Protein AF-A0A6P1MAQ3-F1 (afdb_monomer_lite)

Structure (mmCIF, N/CA/C/O backbone):
data_AF-A0A6P1MAQ3-F1
#
_entry.id   AF-A0A6P1MAQ3-F1
#
loop_
_atom_site.group_PDB
_atom_site.id
_atom_site.type_symbol
_atom_site.label_atom_id
_atom_site.label_alt_id
_atom_site.label_comp_id
_atom_site.label_asym_id
_atom_site.label_entity_id
_atom_site.label_seq_id
_atom_site.pdbx_PDB_ins_code
_atom_site.Cartn_x
_atom_site.Cartn_y
_atom_site.Cartn_z
_atom_site.occupancy
_atom_site.B_iso_or_equiv
_atom_site.auth_seq_id
_atom_site.auth_comp_id
_atom_site.auth_asym_id
_atom_site.auth_atom_id
_atom_site.pdbx_PDB_model_num
ATOM 1 N N . MET A 1 1 ? 25.248 -4.630 -50.288 1.00 48.94 1 MET A N 1
ATOM 2 C CA . MET A 1 1 ? 24.399 -5.177 -49.202 1.00 48.94 1 MET A CA 1
ATOM 3 C C . MET A 1 1 ? 25.096 -5.094 -47.826 1.00 48.94 1 MET A C 1
ATOM 5 O O . MET A 1 1 ? 25.279 -6.101 -47.166 1.00 48.94 1 MET A O 1
ATOM 9 N N . LYS A 1 2 ? 25.535 -3.897 -47.394 1.00 57.69 2 LYS A N 1
ATOM 10 C CA . LYS A 1 2 ? 26.180 -3.650 -46.074 1.00 57.69 2 LYS A CA 1
ATOM 11 C C . LYS A 1 2 ? 25.619 -2.418 -45.341 1.00 57.69 2 LYS A C 1
ATOM 13 O O . LYS A 1 2 ? 25.949 -2.180 -44.189 1.00 57.69 2 LYS A O 1
ATOM 18 N N . ILE A 1 3 ? 24.781 -1.632 -46.018 1.00 57.84 3 ILE A N 1
ATOM 19 C CA . ILE A 1 3 ? 24.187 -0.393 -45.492 1.00 57.84 3 ILE A CA 1
ATOM 20 C C . ILE A 1 3 ? 22.955 -0.721 -44.631 1.00 57.84 3 ILE A C 1
ATOM 22 O O . ILE A 1 3 ? 22.782 -0.151 -43.560 1.00 57.84 3 ILE A O 1
ATOM 26 N N . MET A 1 4 ? 22.198 -1.753 -45.023 1.00 58.00 4 MET A N 1
ATOM 27 C CA . MET A 1 4 ? 20.984 -2.204 -44.335 1.00 58.00 4 MET A CA 1
ATOM 28 C C . MET A 1 4 ? 21.232 -2.673 -42.886 1.00 58.00 4 MET A C 1
ATOM 30 O O . MET A 1 4 ? 20.338 -2.584 -42.059 1.00 58.00 4 MET A O 1
ATOM 34 N N . SER A 1 5 ? 22.449 -3.109 -42.527 1.00 75.25 5 SER A N 1
ATOM 35 C CA . SER A 1 5 ? 22.755 -3.542 -41.152 1.00 75.25 5 SER A CA 1
ATOM 36 C C . SER A 1 5 ? 22.957 -2.382 -40.171 1.00 75.25 5 SER A C 1
ATOM 38 O O . SER A 1 5 ? 22.712 -2.551 -38.981 1.00 75.25 5 SER A O 1
ATOM 40 N N . LYS A 1 6 ? 23.413 -1.210 -40.639 1.00 79.25 6 LYS A N 1
ATOM 41 C CA . LYS A 1 6 ? 23.654 -0.046 -39.768 1.00 79.25 6 LYS A CA 1
ATOM 42 C C . LYS A 1 6 ? 22.348 0.639 -39.378 1.00 79.25 6 LYS A C 1
ATOM 44 O O . LYS A 1 6 ? 22.190 1.014 -38.224 1.00 79.25 6 LYS A O 1
ATOM 49 N N . GLU A 1 7 ? 21.408 0.761 -40.311 1.00 84.50 7 GLU A N 1
ATOM 50 C CA . GLU A 1 7 ? 20.085 1.325 -40.018 1.00 84.50 7 GLU A CA 1
ATOM 51 C C . GLU A 1 7 ? 19.282 0.413 -39.089 1.00 84.50 7 GLU A C 1
ATOM 53 O O . GLU A 1 7 ? 18.755 0.879 -38.083 1.00 84.50 7 GLU A O 1
ATOM 58 N N . VAL A 1 8 ? 19.294 -0.901 -39.344 1.00 85.44 8 VAL A N 1
ATOM 59 C CA . VAL A 1 8 ? 18.664 -1.893 -38.455 1.00 85.44 8 VAL A CA 1
ATOM 60 C C . VAL A 1 8 ? 19.268 -1.848 -37.044 1.00 85.44 8 VAL A C 1
ATOM 62 O O . VAL A 1 8 ? 18.537 -1.959 -36.063 1.00 85.44 8 VAL A O 1
ATOM 65 N N . PHE A 1 9 ? 20.579 -1.615 -36.918 1.00 86.75 9 PHE A N 1
ATOM 66 C CA . PHE A 1 9 ? 21.240 -1.451 -35.620 1.00 86.75 9 PHE A CA 1
ATOM 67 C C . PHE A 1 9 ? 20.754 -0.206 -34.858 1.00 86.75 9 PHE A C 1
ATOM 69 O O . PHE A 1 9 ? 20.419 -0.303 -33.677 1.00 86.75 9 PHE A O 1
ATOM 76 N N . TRP A 1 10 ? 20.653 0.951 -35.522 1.00 92.00 10 TRP A N 1
ATOM 77 C CA . TRP A 1 10 ? 20.129 2.172 -34.894 1.00 92.00 10 TRP A CA 1
ATOM 78 C C . TRP A 1 10 ? 18.653 2.047 -34.504 1.00 92.00 10 TRP A C 1
ATOM 80 O O . TRP A 1 10 ? 18.272 2.489 -33.419 1.00 92.00 10 TRP A O 1
ATOM 90 N N . VAL A 1 11 ? 17.837 1.389 -35.335 1.00 92.69 11 VAL A N 1
ATOM 91 C CA . VAL A 1 11 ? 16.432 1.089 -35.015 1.00 92.69 11 VAL A CA 1
ATOM 92 C C . VAL A 1 11 ? 16.333 0.190 -33.780 1.00 92.69 11 VAL A C 1
ATOM 94 O O . VAL A 1 11 ? 15.551 0.483 -32.876 1.00 92.69 11 VAL A O 1
ATOM 97 N N . ALA A 1 12 ? 17.160 -0.856 -33.688 1.00 91.25 12 ALA A N 1
ATOM 98 C CA . ALA A 1 12 ? 17.185 -1.744 -32.526 1.00 91.25 12 ALA A CA 1
ATOM 99 C C . ALA A 1 12 ? 17.558 -0.997 -31.232 1.00 91.25 12 ALA A C 1
ATOM 101 O O . ALA A 1 12 ? 16.902 -1.180 -30.206 1.00 91.25 12 ALA A O 1
ATOM 102 N N . ILE A 1 13 ? 18.553 -0.102 -31.284 1.00 94.12 13 ILE A N 1
ATOM 103 C CA . ILE A 1 13 ? 18.905 0.764 -30.147 1.00 94.12 13 ILE A CA 1
ATOM 104 C C . ILE A 1 13 ? 17.721 1.655 -29.756 1.00 94.12 13 ILE A C 1
ATOM 106 O O . ILE A 1 13 ? 17.392 1.746 -28.573 1.00 94.12 13 ILE A O 1
ATOM 110 N N . GLY A 1 14 ? 17.061 2.283 -30.733 1.00 94.19 14 GLY A N 1
ATOM 111 C CA . GLY A 1 14 ? 15.893 3.132 -30.491 1.00 94.19 14 GLY A CA 1
ATOM 112 C C . GLY A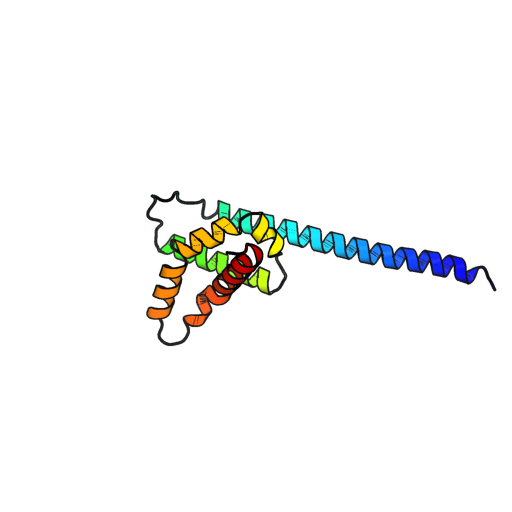 1 14 ? 14.765 2.386 -29.774 1.00 94.19 14 GLY A C 1
ATOM 113 O O . GLY A 1 14 ? 14.220 2.888 -28.789 1.00 94.19 14 GLY A O 1
ATOM 114 N N . VAL A 1 15 ? 14.475 1.151 -30.197 1.00 94.31 15 VAL A N 1
ATOM 115 C CA . VAL A 1 15 ? 13.470 0.290 -29.554 1.00 94.31 15 VAL A CA 1
ATOM 116 C C . VAL A 1 15 ? 13.870 -0.029 -28.112 1.00 94.31 15 VAL A C 1
ATOM 118 O O . VAL A 1 15 ? 13.063 0.170 -27.204 1.00 94.31 15 VAL A O 1
ATOM 121 N N . ILE A 1 16 ? 15.118 -0.437 -27.862 1.00 94.19 16 ILE A N 1
ATOM 122 C CA . ILE A 1 16 ? 15.600 -0.750 -26.504 1.00 94.19 16 ILE A CA 1
ATOM 123 C C . ILE A 1 16 ? 15.488 0.473 -25.583 1.00 94.19 16 ILE A C 1
ATOM 125 O O . ILE A 1 16 ? 14.976 0.367 -24.466 1.00 94.19 16 ILE A O 1
ATOM 129 N N . ILE A 1 17 ? 15.914 1.649 -26.053 1.00 94.62 17 ILE A N 1
ATOM 130 C CA . ILE A 1 17 ? 15.814 2.899 -25.290 1.00 94.62 17 ILE A CA 1
ATOM 131 C C . ILE A 1 17 ? 14.349 3.215 -24.966 1.00 94.62 17 ILE A C 1
ATOM 133 O O . ILE A 1 17 ? 14.043 3.570 -23.827 1.00 94.62 17 ILE A O 1
ATOM 137 N N . SER A 1 18 ? 13.438 3.043 -25.928 1.00 94.25 18 SER A N 1
ATOM 138 C CA . SER A 1 18 ? 12.010 3.311 -25.725 1.00 94.25 18 SER A CA 1
ATOM 139 C C . SER A 1 18 ? 11.404 2.437 -24.620 1.00 94.25 18 SER A C 1
ATOM 141 O O . SER A 1 18 ? 10.698 2.950 -23.750 1.00 94.25 18 SER A O 1
ATOM 143 N N . VAL A 1 19 ? 11.767 1.151 -24.572 1.00 94.06 19 VAL A N 1
ATOM 144 C CA . VAL A 1 19 ? 11.320 0.212 -23.532 1.00 94.06 19 VAL A CA 1
ATOM 145 C C . VAL A 1 19 ? 11.848 0.629 -22.157 1.00 94.06 19 VAL A C 1
ATOM 147 O O . VAL A 1 19 ? 11.098 0.640 -21.180 1.00 94.06 19 VAL A O 1
ATOM 150 N N . ILE A 1 20 ? 13.119 1.036 -22.070 1.00 94.00 20 ILE A N 1
ATOM 151 C CA . ILE A 1 20 ? 13.721 1.519 -20.817 1.00 94.00 20 ILE A CA 1
ATOM 152 C C . ILE A 1 20 ? 13.012 2.786 -20.321 1.00 94.00 20 ILE A C 1
ATOM 154 O O . ILE A 1 20 ? 12.737 2.917 -19.123 1.00 94.00 20 ILE A O 1
ATOM 158 N N . ILE A 1 21 ? 12.718 3.726 -21.224 1.00 94.00 21 ILE A N 1
ATOM 159 C CA . ILE A 1 21 ? 12.003 4.963 -20.891 1.00 94.00 21 ILE A CA 1
ATOM 160 C C . ILE A 1 21 ? 10.593 4.641 -20.402 1.00 94.00 21 ILE A C 1
ATOM 162 O O . ILE A 1 21 ? 10.202 5.141 -19.347 1.00 94.00 21 ILE A O 1
ATOM 166 N N . TYR A 1 22 ? 9.867 3.773 -21.110 1.00 93.69 22 TYR A N 1
ATOM 167 C CA . TYR A 1 22 ? 8.528 3.341 -20.719 1.00 93.69 22 TYR A CA 1
ATOM 168 C C . TYR A 1 22 ? 8.529 2.738 -19.312 1.00 93.69 22 TYR A C 1
ATOM 170 O O . TYR A 1 22 ? 7.792 3.197 -18.443 1.00 93.69 22 TYR A O 1
ATOM 178 N N . TYR A 1 23 ? 9.438 1.799 -19.035 1.00 91.00 23 TYR A N 1
ATOM 179 C CA . TYR A 1 23 ? 9.550 1.183 -17.712 1.00 91.00 23 TYR A CA 1
ATOM 180 C C . TYR A 1 23 ? 9.838 2.212 -16.608 1.00 91.00 23 TYR A C 1
ATOM 182 O O . TYR A 1 23 ? 9.230 2.190 -15.534 1.00 91.00 23 TYR A O 1
ATOM 190 N N . ARG A 1 24 ? 10.744 3.165 -16.870 1.00 91.31 24 ARG A N 1
ATOM 191 C CA . ARG A 1 24 ? 11.046 4.257 -15.932 1.00 91.31 24 ARG A CA 1
ATOM 192 C C . ARG A 1 24 ? 9.851 5.172 -15.695 1.00 91.31 24 ARG A C 1
ATOM 194 O O . ARG A 1 24 ? 9.650 5.603 -14.560 1.00 91.31 24 ARG A O 1
ATOM 201 N N . MET A 1 25 ? 9.088 5.476 -16.739 1.00 91.56 25 MET A N 1
ATOM 202 C CA . MET A 1 25 ? 7.902 6.318 -16.648 1.00 91.56 25 MET A CA 1
ATOM 203 C C . MET A 1 25 ? 6.815 5.628 -15.826 1.00 91.56 25 MET A C 1
ATOM 205 O O . MET A 1 25 ? 6.361 6.206 -14.843 1.00 91.56 25 MET A O 1
ATOM 209 N N . THR A 1 26 ? 6.500 4.367 -16.128 1.00 90.94 26 THR A N 1
ATOM 210 C CA . THR A 1 26 ? 5.525 3.569 -15.371 1.00 90.94 26 THR A CA 1
ATOM 211 C C . THR A 1 26 ? 5.902 3.475 -13.895 1.00 90.94 26 THR A C 1
ATOM 213 O O . THR A 1 26 ? 5.072 3.726 -13.024 1.00 90.94 26 THR A O 1
ATOM 216 N N . ARG A 1 27 ? 7.181 3.217 -13.586 1.00 91.38 27 ARG A N 1
ATOM 217 C CA . ARG A 1 27 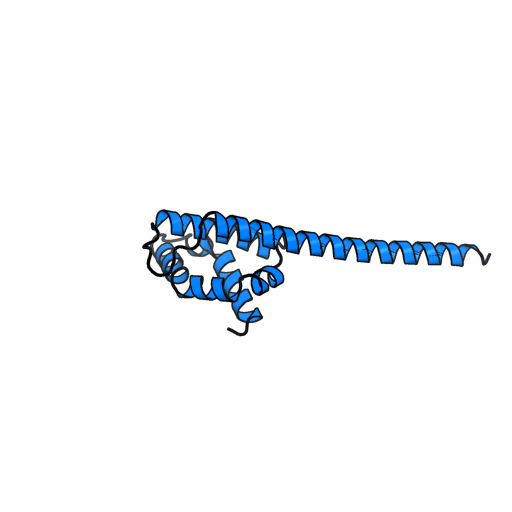? 7.656 3.181 -12.196 1.00 91.38 27 ARG A CA 1
ATOM 218 C C . ARG A 1 27 ? 7.495 4.527 -11.489 1.00 91.38 27 ARG A C 1
ATOM 220 O O . ARG A 1 27 ? 7.106 4.558 -10.327 1.00 91.38 27 ARG A O 1
ATOM 227 N N . ARG A 1 28 ? 7.791 5.641 -12.165 1.00 92.44 28 ARG A N 1
ATOM 228 C CA . ARG A 1 28 ? 7.580 6.985 -11.604 1.00 92.44 28 ARG A CA 1
ATOM 229 C C . ARG A 1 28 ? 6.107 7.252 -11.315 1.00 92.44 28 ARG A C 1
ATOM 231 O O . ARG A 1 28 ? 5.808 7.778 -10.248 1.00 92.44 28 ARG A O 1
ATOM 238 N N . THR A 1 29 ? 5.213 6.863 -12.219 1.00 93.44 29 THR A N 1
ATOM 239 C CA . THR A 1 29 ? 3.766 6.999 -12.020 1.00 93.44 29 THR A CA 1
ATOM 240 C C . THR A 1 29 ? 3.305 6.213 -10.798 1.00 93.44 29 THR A C 1
ATOM 242 O O . THR A 1 29 ? 2.648 6.788 -9.939 1.00 93.44 29 THR A O 1
ATOM 245 N N . LEU A 1 30 ? 3.731 4.953 -10.649 1.00 93.94 30 LEU A N 1
ATOM 246 C CA . LEU A 1 30 ? 3.401 4.134 -9.475 1.00 93.94 30 LEU A CA 1
ATOM 247 C C . LEU A 1 30 ? 3.844 4.794 -8.164 1.00 93.94 30 LEU A C 1
ATOM 249 O O . LEU A 1 30 ? 3.068 4.865 -7.213 1.00 93.94 30 LEU A O 1
ATOM 253 N N . ILE A 1 31 ? 5.070 5.326 -8.119 1.00 95.31 31 ILE A N 1
ATOM 254 C CA . ILE A 1 31 ? 5.596 6.038 -6.944 1.00 95.31 31 ILE A CA 1
ATOM 255 C C . ILE A 1 31 ? 4.720 7.255 -6.616 1.00 95.31 31 ILE A C 1
ATOM 257 O O . ILE A 1 31 ? 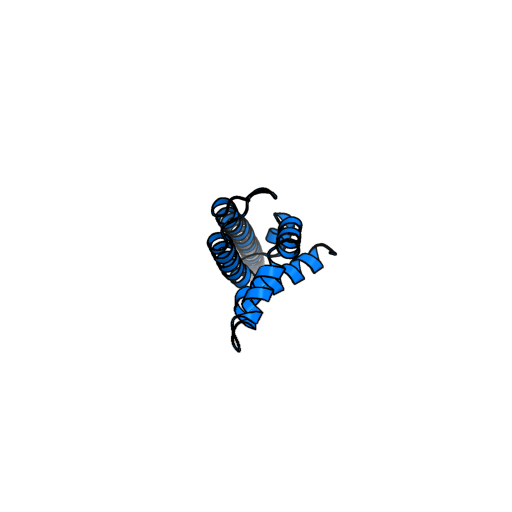4.322 7.435 -5.466 1.00 95.31 31 ILE A O 1
ATOM 261 N N . LEU A 1 32 ? 4.409 8.085 -7.615 1.00 95.81 32 LEU A N 1
ATOM 262 C CA . LEU A 1 32 ? 3.626 9.306 -7.423 1.00 95.81 32 LEU A CA 1
ATOM 263 C C . LEU A 1 32 ? 2.191 9.011 -6.984 1.00 95.81 32 LEU A C 1
ATOM 265 O O . LEU A 1 32 ? 1.719 9.637 -6.038 1.00 95.81 32 LEU A O 1
ATOM 269 N N . GLU A 1 33 ? 1.524 8.045 -7.616 1.00 96.25 33 GLU A N 1
ATOM 270 C CA . GLU A 1 33 ? 0.167 7.636 -7.242 1.00 96.25 33 GLU A CA 1
ATOM 271 C C . GLU A 1 33 ? 0.135 7.044 -5.831 1.00 96.25 33 GLU A C 1
ATOM 273 O O . GLU A 1 33 ? -0.740 7.389 -5.045 1.00 96.25 33 GLU A O 1
ATOM 278 N N . THR A 1 34 ? 1.145 6.251 -5.452 1.00 96.56 34 THR A N 1
ATOM 279 C CA . THR A 1 34 ? 1.269 5.725 -4.081 1.00 96.56 34 THR A CA 1
ATOM 280 C C . THR A 1 34 ? 1.383 6.854 -3.060 1.00 96.56 34 THR A C 1
ATOM 282 O O . THR A 1 34 ? 0.668 6.863 -2.059 1.00 96.56 34 THR A O 1
ATOM 285 N N . ILE A 1 35 ? 2.275 7.821 -3.305 1.00 96.38 35 ILE A N 1
ATOM 286 C CA . ILE A 1 35 ? 2.480 8.964 -2.405 1.00 96.38 35 ILE A CA 1
ATOM 287 C C . ILE A 1 35 ? 1.202 9.791 -2.307 1.00 96.38 35 ILE A C 1
ATOM 289 O O . ILE A 1 35 ? 0.791 10.149 -1.203 1.00 96.38 35 ILE A O 1
ATOM 293 N N . LYS A 1 36 ? 0.582 10.100 -3.447 1.00 96.50 36 LYS A N 1
ATOM 294 C CA . LYS A 1 36 ? -0.632 10.910 -3.532 1.00 96.50 36 LYS A CA 1
ATOM 295 C C . LYS A 1 36 ? -1.785 10.244 -2.794 1.00 96.50 36 LYS A C 1
ATOM 297 O O . LYS A 1 36 ? -2.383 10.872 -1.926 1.00 96.50 36 LYS A O 1
ATOM 302 N N . GLU A 1 37 ? -2.056 8.979 -3.092 1.00 96.25 37 GLU A N 1
ATOM 303 C CA . GLU A 1 37 ? -3.174 8.251 -2.501 1.00 96.25 37 GLU A CA 1
ATOM 304 C C . GLU A 1 37 ? -2.985 8.064 -0.996 1.00 96.25 37 GLU A C 1
ATOM 306 O O . GLU A 1 37 ? -3.880 8.381 -0.211 1.00 96.25 37 GLU A O 1
ATOM 311 N N . TYR A 1 38 ? -1.787 7.662 -0.567 1.00 94.38 38 TYR A N 1
ATOM 312 C CA . TYR A 1 38 ? -1.494 7.542 0.856 1.00 94.38 38 TYR A CA 1
ATOM 313 C C . TYR A 1 38 ? -1.598 8.890 1.584 1.00 94.38 38 TYR A C 1
ATOM 315 O O . TYR A 1 38 ? -2.143 8.969 2.687 1.00 94.38 38 TYR A O 1
ATOM 323 N N . SER A 1 39 ? -1.116 9.972 0.965 1.00 92.12 39 SER A N 1
ATOM 324 C CA . SER A 1 39 ? -1.222 11.321 1.531 1.00 92.12 39 SER A CA 1
ATOM 325 C C . SER A 1 39 ? -2.674 11.780 1.638 1.00 92.12 39 SER A C 1
ATOM 327 O O . SER A 1 39 ? -3.035 12.393 2.639 1.00 92.12 39 SER A O 1
ATOM 329 N N . ASN A 1 40 ? -3.524 11.445 0.664 1.00 93.81 40 ASN A N 1
ATOM 330 C CA . ASN A 1 40 ? -4.956 11.737 0.716 1.00 93.81 40 ASN A CA 1
ATOM 331 C C . ASN A 1 40 ? -5.621 11.041 1.906 1.00 93.81 40 ASN A C 1
ATOM 333 O O . ASN A 1 40 ? -6.310 11.703 2.681 1.00 93.81 40 ASN A O 1
ATOM 337 N N . ILE A 1 41 ? -5.360 9.743 2.097 1.00 91.94 41 ILE A N 1
ATOM 338 C CA . ILE A 1 41 ? -5.872 8.982 3.248 1.00 91.94 41 ILE A CA 1
ATOM 339 C C . ILE A 1 41 ? -5.374 9.619 4.550 1.00 91.94 41 ILE A C 1
ATOM 341 O O . ILE A 1 41 ? -6.157 9.895 5.459 1.00 91.94 41 ILE A O 1
ATOM 345 N N . ARG A 1 42 ? -4.075 9.929 4.631 1.00 87.06 42 ARG A N 1
ATOM 346 C CA . ARG A 1 42 ? -3.475 10.560 5.812 1.00 87.06 42 ARG A CA 1
ATOM 347 C C . ARG A 1 42 ? -4.104 11.915 6.133 1.00 87.06 42 ARG A C 1
ATOM 349 O O . ARG A 1 42 ? -4.328 12.198 7.304 1.00 87.06 42 ARG A O 1
ATOM 356 N N . ASN A 1 43 ? -4.369 12.742 5.128 1.00 87.31 43 ASN A N 1
ATOM 357 C CA . ASN A 1 43 ? -4.968 14.062 5.314 1.00 87.31 43 ASN A CA 1
ATOM 358 C C . ASN A 1 43 ? -6.447 13.954 5.705 1.00 87.31 43 ASN A C 1
ATOM 360 O O . ASN A 1 43 ? -6.910 14.697 6.568 1.00 87.31 43 ASN A O 1
ATOM 364 N N . LYS A 1 44 ? -7.177 13.004 5.108 1.00 87.38 44 LYS A N 1
ATOM 365 C CA . LYS A 1 44 ? -8.597 12.761 5.387 1.00 87.38 44 LYS A CA 1
ATOM 366 C C . LYS A 1 44 ? -8.832 12.293 6.821 1.00 87.38 44 LYS A C 1
ATOM 368 O O . LYS A 1 44 ? -9.764 12.754 7.473 1.00 87.38 44 LYS A O 1
ATOM 373 N N . TYR A 1 45 ? -7.966 11.417 7.320 1.00 79.62 45 TYR A N 1
ATOM 374 C CA . TYR A 1 45 ? -8.034 10.881 8.679 1.00 79.62 45 TYR A CA 1
ATOM 375 C C . TYR A 1 45 ? -6.918 11.451 9.556 1.00 79.62 45 TYR A C 1
ATOM 377 O O . TYR A 1 45 ? -6.311 10.700 10.320 1.00 79.62 45 TYR A O 1
ATOM 385 N N . SER A 1 46 ? -6.633 12.756 9.393 1.00 65.19 46 SER A N 1
ATOM 386 C CA . SER A 1 46 ? -5.521 13.474 10.031 1.00 65.19 46 SER A CA 1
ATOM 387 C C . SER A 1 46 ? -5.264 12.958 11.436 1.00 65.19 46 SER A C 1
ATOM 389 O O . SER A 1 46 ? -6.180 12.902 12.254 1.00 65.19 46 SER A O 1
ATOM 391 N N . ASN A 1 47 ? -4.020 12.523 11.646 1.00 56.53 47 ASN A N 1
ATOM 392 C CA . ASN A 1 47 ? -3.597 11.733 12.788 1.00 56.53 47 ASN A CA 1
ATOM 393 C C . ASN A 1 47 ? -4.156 12.321 14.090 1.00 56.53 47 ASN A C 1
ATOM 395 O O . ASN A 1 47 ? -3.672 13.371 14.518 1.00 56.53 47 ASN A O 1
ATOM 399 N N . PRO A 1 48 ? -5.115 11.660 14.743 1.00 51.09 48 PRO A N 1
ATOM 400 C CA . PRO A 1 48 ? -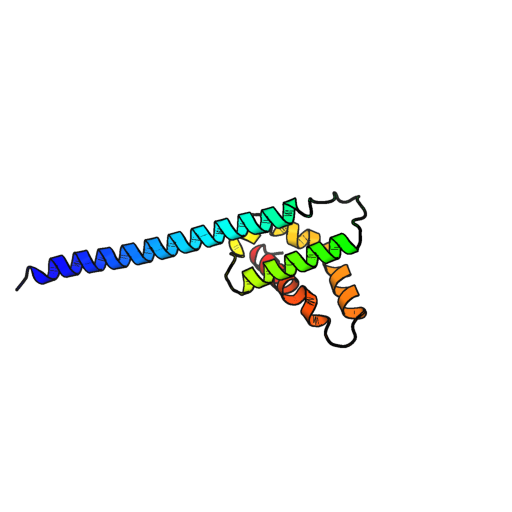5.398 11.970 16.127 1.00 51.09 48 PRO A CA 1
ATOM 401 C C . PRO A 1 48 ? -4.120 11.629 16.883 1.00 51.09 48 PRO A C 1
ATOM 403 O O . PRO A 1 48 ? -3.556 10.539 16.737 1.00 51.09 48 PRO A O 1
ATOM 406 N N . SER A 1 49 ? -3.585 12.620 17.588 1.00 43.44 49 SER A N 1
ATOM 407 C CA . SER A 1 49 ? -2.473 12.380 18.495 1.00 43.44 49 SER A CA 1
ATOM 408 C C . SER A 1 49 ? -2.886 11.300 19.495 1.00 43.44 49 SER A C 1
ATOM 410 O O . SER A 1 49 ? -4.075 11.071 19.713 1.00 43.44 49 SER A O 1
ATOM 412 N N . ASP A 1 50 ? -1.902 10.645 20.100 1.00 47.59 50 ASP A N 1
ATOM 413 C CA . ASP A 1 50 ? -2.028 9.477 20.977 1.00 47.59 50 ASP A CA 1
ATOM 414 C C . ASP A 1 50 ? -3.023 9.580 22.156 1.00 47.59 50 ASP A C 1
ATOM 416 O O . ASP A 1 50 ? -3.194 8.592 22.869 1.00 47.59 50 ASP A O 1
ATOM 420 N N . ASN A 1 51 ? -3.694 10.722 22.333 1.00 46.78 51 ASN A N 1
ATOM 421 C CA . ASN A 1 51 ? -4.625 11.039 23.412 1.00 46.78 51 ASN A CA 1
ATOM 422 C C . ASN A 1 51 ? -6.076 11.304 22.968 1.00 46.78 51 ASN A C 1
ATOM 424 O O . ASN A 1 51 ? -6.950 11.386 23.828 1.00 46.78 51 ASN A O 1
ATOM 428 N N . ASP A 1 52 ? -6.365 11.420 21.668 1.00 53.31 52 ASP A N 1
ATOM 429 C CA . ASP A 1 52 ? -7.743 11.621 21.217 1.00 53.31 52 ASP A CA 1
ATOM 430 C C . ASP A 1 52 ? -8.432 10.270 21.024 1.00 53.31 52 ASP A C 1
ATOM 432 O O . ASP A 1 52 ? -8.043 9.455 20.182 1.00 53.31 52 ASP A O 1
ATOM 436 N N . ILE A 1 53 ? -9.490 10.034 21.805 1.00 56.47 53 ILE A N 1
ATOM 437 C CA . ILE A 1 53 ? -10.403 8.905 21.618 1.00 56.47 53 ILE A CA 1
ATOM 438 C C . ILE A 1 53 ? -11.069 9.097 20.256 1.00 56.47 53 ILE A C 1
ATOM 440 O O . ILE A 1 53 ? -12.095 9.761 20.123 1.00 56.47 53 ILE A O 1
ATOM 444 N N . ILE A 1 54 ? -10.456 8.537 19.215 1.00 63.75 54 ILE A N 1
ATOM 445 C CA . ILE A 1 54 ? -11.043 8.529 17.881 1.00 63.75 54 ILE A CA 1
ATOM 446 C C . ILE A 1 54 ? -12.406 7.838 17.997 1.00 63.75 54 ILE A C 1
ATOM 448 O O . ILE A 1 54 ? -12.471 6.729 18.539 1.00 63.75 54 ILE A O 1
ATOM 452 N N . PRO A 1 55 ? -13.484 8.435 17.483 1.00 73.50 55 PRO A N 1
ATOM 453 C CA . PRO A 1 55 ? -14.755 7.744 17.351 1.00 73.50 55 PRO A CA 1
ATOM 454 C C . PRO A 1 55 ? -14.585 6.412 16.592 1.00 73.50 55 PRO A C 1
ATOM 456 O O . PRO A 1 55 ? -13.814 6.321 15.629 1.00 73.50 55 PRO A O 1
ATOM 459 N N . GLU A 1 56 ? -15.243 5.347 17.058 1.00 74.50 56 GLU A N 1
ATOM 460 C CA . GLU A 1 56 ? -15.093 3.989 16.504 1.00 74.50 56 GLU A CA 1
ATOM 461 C C . GLU A 1 56 ? -15.448 3.931 15.007 1.00 74.50 56 GLU A C 1
ATOM 463 O O . GLU A 1 56 ? -14.782 3.247 14.229 1.00 74.50 56 GLU A O 1
ATOM 468 N N . ASP A 1 57 ? -16.448 4.704 14.587 1.00 79.50 57 ASP A N 1
ATOM 469 C CA . ASP A 1 57 ? -16.876 4.902 13.201 1.00 79.50 57 ASP A CA 1
ATOM 470 C C . ASP A 1 57 ? -15.758 5.478 12.323 1.00 79.50 57 ASP A C 1
ATOM 472 O O . ASP A 1 57 ? -15.483 4.944 11.247 1.00 79.50 57 ASP A O 1
ATOM 476 N N . LYS A 1 58 ? -15.036 6.498 12.804 1.00 81.12 58 LYS A N 1
ATOM 477 C CA . LYS A 1 58 ? -13.901 7.078 12.071 1.00 81.12 58 LYS A CA 1
ATOM 478 C C . LYS A 1 58 ? -12.740 6.096 11.942 1.00 81.12 58 LYS A C 1
ATOM 480 O O . LYS A 1 58 ? -12.095 6.057 10.896 1.00 81.12 58 LYS A O 1
ATOM 485 N N . ARG A 1 59 ? -12.488 5.273 12.969 1.00 78.31 59 ARG A N 1
ATOM 486 C CA . ARG A 1 59 ? -11.466 4.212 12.894 1.00 78.31 59 ARG A CA 1
ATOM 487 C C . ARG A 1 59 ? -11.836 3.136 11.881 1.00 78.31 59 ARG A C 1
ATOM 489 O O . ARG A 1 59 ? -10.979 2.728 11.104 1.00 78.31 59 ARG A O 1
ATOM 496 N N . LYS A 1 60 ? -13.099 2.705 11.855 1.00 80.69 60 LYS A N 1
ATOM 497 C CA . LYS A 1 60 ? -13.589 1.739 10.860 1.00 80.69 60 LYS A CA 1
ATOM 498 C C . LYS A 1 60 ? -13.495 2.296 9.442 1.00 80.69 60 LYS A C 1
ATOM 500 O O . LYS A 1 60 ? -12.979 1.604 8.572 1.00 80.69 60 LYS A O 1
ATOM 505 N N . ALA A 1 61 ? -13.909 3.544 9.223 1.00 86.56 61 ALA A N 1
ATOM 506 C CA . ALA A 1 61 ? -13.798 4.199 7.918 1.00 86.56 61 ALA A CA 1
ATOM 507 C C . ALA A 1 61 ? -12.337 4.298 7.443 1.00 86.56 61 ALA A C 1
ATOM 509 O O . ALA A 1 61 ? -12.032 3.988 6.292 1.00 86.56 61 ALA A O 1
ATOM 510 N N . TYR A 1 62 ? -11.419 4.646 8.351 1.00 87.94 62 TYR A N 1
ATOM 511 C CA . TYR A 1 62 ? -9.985 4.629 8.068 1.00 87.94 62 TYR A CA 1
ATOM 512 C C . TYR A 1 62 ? -9.494 3.232 7.667 1.00 87.94 62 TYR A C 1
ATOM 514 O O . TYR A 1 62 ? -8.836 3.092 6.639 1.00 87.94 62 TYR A O 1
ATOM 522 N N . LEU A 1 63 ? -9.824 2.193 8.442 1.00 86.75 63 LEU A N 1
ATOM 523 C CA . LEU A 1 63 ? -9.390 0.824 8.147 1.00 86.75 63 LEU A CA 1
ATOM 524 C C . LEU A 1 63 ? -9.963 0.302 6.823 1.00 86.75 63 LEU A C 1
ATOM 526 O O . LEU A 1 63 ? -9.256 -0.382 6.094 1.00 86.75 63 LEU A O 1
ATOM 530 N N . GLN A 1 64 ? -11.199 0.663 6.471 1.00 89.19 64 GLN A N 1
ATOM 531 C CA . GLN A 1 64 ? -11.789 0.329 5.170 1.00 89.19 64 GLN A CA 1
ATOM 532 C C . GLN A 1 64 ? -11.045 0.999 4.008 1.00 89.19 64 GLN A C 1
ATOM 534 O O . GLN A 1 64 ? -10.812 0.376 2.972 1.00 89.19 64 GLN A O 1
ATOM 539 N N . GLU A 1 65 ? -10.633 2.258 4.165 1.00 92.88 65 GLU A N 1
ATOM 540 C CA . GLU A 1 65 ? -9.814 2.917 3.146 1.00 92.88 65 GLU A CA 1
ATOM 541 C C . GLU A 1 65 ? -8.403 2.350 3.060 1.00 92.88 65 GLU A C 1
ATOM 543 O O . GLU A 1 65 ? -7.882 2.199 1.953 1.00 92.88 65 GLU A O 1
ATOM 548 N N . MET A 1 66 ? -7.808 1.990 4.198 1.00 93.00 66 MET A N 1
ATOM 549 C CA . MET A 1 66 ? -6.533 1.283 4.219 1.00 93.00 66 MET A CA 1
ATOM 550 C C . MET A 1 66 ? -6.643 -0.080 3.539 1.00 93.00 66 MET A C 1
ATOM 552 O O . MET A 1 66 ? -5.758 -0.417 2.762 1.00 93.00 66 MET A O 1
ATOM 556 N N . GLU A 1 67 ? -7.733 -0.824 3.738 1.00 94.12 67 GLU A N 1
ATOM 557 C CA . GLU A 1 67 ? -7.969 -2.092 3.040 1.00 94.12 67 GLU A CA 1
ATOM 558 C C . GLU A 1 67 ? -8.050 -1.897 1.524 1.00 94.12 67 GLU A C 1
ATOM 560 O O . GLU A 1 67 ? -7.377 -2.603 0.769 1.00 94.12 67 GLU A O 1
ATOM 565 N N . ARG A 1 68 ? -8.806 -0.895 1.055 1.00 95.75 68 ARG A N 1
ATOM 566 C CA . ARG A 1 68 ? -8.875 -0.562 -0.378 1.00 95.75 68 ARG A CA 1
ATOM 567 C C . ARG A 1 68 ? -7.496 -0.199 -0.933 1.00 95.75 68 ARG A C 1
ATOM 569 O O . ARG A 1 68 ? -7.116 -0.664 -2.006 1.00 95.75 68 ARG A O 1
ATOM 576 N N . PHE A 1 69 ? -6.746 0.630 -0.215 1.00 96.38 69 PHE A N 1
ATOM 577 C CA . PHE A 1 69 ? -5.407 1.041 -0.625 1.00 96.38 69 PHE A CA 1
ATOM 578 C C . PHE A 1 69 ? -4.436 -0.146 -0.679 1.00 96.38 69 PHE A C 1
ATOM 580 O O . PHE A 1 69 ? -3.731 -0.326 -1.671 1.00 96.38 69 PHE A O 1
ATOM 587 N N . CYS A 1 70 ? -4.450 -1.002 0.339 1.00 95.81 70 CYS A N 1
ATOM 588 C CA . CYS A 1 70 ? -3.641 -2.215 0.403 1.00 95.81 70 CYS A CA 1
ATOM 589 C C . CYS A 1 70 ? -4.037 -3.246 -0.658 1.00 95.81 70 CYS A C 1
ATOM 591 O O . CYS A 1 70 ? -3.163 -3.891 -1.230 1.00 95.81 70 CYS A O 1
ATOM 593 N N . THR A 1 71 ? -5.318 -3.333 -1.017 1.00 96.19 71 THR A N 1
ATOM 594 C CA . THR A 1 71 ? -5.758 -4.101 -2.192 1.00 96.19 71 THR A CA 1
ATOM 595 C C . THR A 1 71 ? -5.087 -3.573 -3.462 1.00 96.19 71 THR A C 1
ATOM 597 O O . THR A 1 71 ? -4.585 -4.350 -4.268 1.00 96.19 71 THR A O 1
ATOM 600 N N . GLY A 1 72 ? -4.994 -2.249 -3.621 1.00 96.19 72 GLY A N 1
ATOM 601 C CA . GLY A 1 72 ? -4.261 -1.633 -4.729 1.00 96.19 72 GLY A CA 1
ATOM 602 C C . GLY A 1 72 ? -2.764 -1.961 -4.735 1.00 96.19 72 GLY A C 1
ATOM 603 O O . GLY A 1 72 ? -2.199 -2.174 -5.804 1.00 96.19 72 GLY A O 1
ATOM 604 N N . ILE A 1 73 ? -2.124 -2.071 -3.565 1.00 96.31 73 ILE A N 1
ATOM 605 C CA . ILE A 1 73 ? -0.728 -2.532 -3.457 1.00 96.31 73 ILE A CA 1
ATOM 606 C C . ILE A 1 73 ? -0.591 -3.965 -3.970 1.00 96.31 73 ILE A C 1
ATOM 608 O O . ILE A 1 73 ? 0.282 -4.244 -4.787 1.00 96.31 73 ILE A O 1
ATOM 612 N N . GLN A 1 74 ? -1.483 -4.855 -3.543 1.00 95.94 74 GLN A N 1
ATOM 613 C CA . GLN A 1 74 ? -1.442 -6.272 -3.913 1.00 95.94 74 GLN A CA 1
ATOM 614 C C . GLN A 1 74 ? -1.750 -6.501 -5.399 1.00 95.94 74 GLN A C 1
ATOM 616 O O . GLN A 1 74 ? -1.196 -7.400 -6.025 1.00 95.94 74 GLN A O 1
ATOM 621 N N . LEU A 1 75 ? -2.562 -5.629 -6.000 1.00 95.25 75 LEU A N 1
ATOM 622 C CA . LEU A 1 75 ? -2.805 -5.600 -7.444 1.00 95.25 75 LEU A CA 1
ATOM 623 C C . LEU A 1 75 ? -1.693 -4.890 -8.243 1.00 95.25 75 LEU A C 1
ATOM 625 O O . LEU A 1 75 ? -1.791 -4.794 -9.465 1.00 95.25 75 LEU A O 1
ATOM 629 N N . GLY A 1 76 ? -0.652 -4.368 -7.586 1.00 92.81 76 GLY A N 1
ATOM 630 C CA . GLY A 1 76 ? 0.450 -3.654 -8.237 1.00 92.81 76 GLY A CA 1
ATOM 631 C C . GLY A 1 76 ? 0.086 -2.261 -8.764 1.00 92.81 76 GLY A C 1
ATOM 632 O O . GLY A 1 76 ? 0.842 -1.685 -9.544 1.00 92.81 76 GLY A O 1
ATOM 633 N N . LEU A 1 77 ? -1.055 -1.705 -8.343 1.00 93.88 77 LEU A N 1
ATOM 634 C CA . LEU A 1 77 ? -1.460 -0.327 -8.646 1.00 93.88 77 LEU A CA 1
ATOM 635 C C . LEU A 1 77 ? -0.651 0.695 -7.835 1.00 93.88 77 LEU A C 1
ATOM 637 O O . LEU A 1 77 ? -0.514 1.846 -8.248 1.00 93.88 77 LEU A O 1
ATOM 641 N N . TYR A 1 78 ? -0.098 0.265 -6.699 1.00 96.69 78 TYR A N 1
ATOM 642 C CA . TYR A 1 78 ? 0.742 1.063 -5.812 1.00 96.69 78 TYR A CA 1
ATOM 643 C C . TYR A 1 78 ? 2.021 0.295 -5.441 1.00 96.69 78 TYR A C 1
ATOM 645 O O . TYR A 1 78 ? 2.048 -0.933 -5.440 1.00 96.69 78 TYR A O 1
ATOM 653 N N . ASP A 1 79 ? 3.095 1.017 -5.116 1.00 96.19 79 ASP A N 1
ATOM 654 C CA . ASP A 1 79 ? 4.412 0.448 -4.814 1.00 96.19 79 ASP A CA 1
ATOM 655 C C . ASP A 1 79 ? 4.646 0.332 -3.303 1.00 96.19 79 ASP A C 1
ATOM 657 O O . ASP A 1 79 ? 4.853 1.329 -2.602 1.00 96.19 79 ASP A O 1
ATOM 661 N N . ILE A 1 80 ? 4.705 -0.905 -2.805 1.00 96.31 80 ILE A N 1
ATOM 662 C CA . ILE A 1 80 ? 4.973 -1.180 -1.391 1.00 96.31 80 ILE A CA 1
ATOM 663 C C . ILE A 1 80 ? 6.331 -0.646 -0.924 1.00 96.31 80 ILE A C 1
ATOM 665 O O . ILE A 1 80 ? 6.451 -0.189 0.212 1.00 96.31 80 ILE A O 1
ATOM 669 N N . ASN A 1 81 ? 7.352 -0.626 -1.787 1.00 95.56 81 ASN A N 1
ATOM 670 C CA . ASN A 1 81 ? 8.665 -0.104 -1.403 1.00 95.56 81 ASN A CA 1
ATOM 671 C C . ASN A 1 81 ? 8.596 1.399 -1.129 1.00 95.56 81 ASN A C 1
ATOM 673 O O . ASN A 1 81 ? 9.237 1.903 -0.206 1.00 95.56 81 ASN A O 1
ATOM 677 N N . THR A 1 82 ? 7.806 2.118 -1.925 1.00 96.00 82 THR A N 1
ATOM 678 C CA . THR A 1 82 ? 7.514 3.531 -1.696 1.00 96.00 82 THR A CA 1
ATOM 679 C C . THR A 1 82 ? 6.730 3.715 -0.407 1.00 96.00 82 THR A C 1
ATOM 681 O O . THR A 1 82 ? 7.149 4.525 0.418 1.00 96.00 82 THR A O 1
ATOM 684 N N . LEU A 1 83 ? 5.670 2.928 -0.175 1.00 95.94 83 LEU A N 1
ATOM 685 C CA . LEU A 1 83 ? 4.918 2.979 1.083 1.00 95.94 83 LEU A CA 1
ATOM 686 C C . LEU A 1 83 ? 5.830 2.756 2.300 1.00 95.94 83 LEU A C 1
ATOM 688 O O . LEU A 1 83 ? 5.785 3.525 3.262 1.00 95.94 83 LEU A O 1
ATOM 692 N N . SER A 1 84 ? 6.696 1.743 2.233 1.00 95.88 84 SER A N 1
ATOM 693 C CA . SER A 1 84 ? 7.652 1.415 3.288 1.00 95.88 84 SER A CA 1
ATOM 694 C C . SER A 1 84 ? 8.569 2.589 3.608 1.00 95.88 84 SER A C 1
ATOM 696 O O . SER A 1 84 ? 8.785 2.891 4.779 1.00 95.88 84 SER A O 1
ATOM 698 N N . LYS A 1 85 ? 9.071 3.282 2.581 1.00 94.31 85 LYS A N 1
ATOM 699 C CA . LYS A 1 85 ? 9.957 4.442 2.748 1.00 94.31 85 LYS A CA 1
ATOM 700 C C . LYS A 1 85 ? 9.252 5.647 3.358 1.00 94.31 85 LYS A C 1
ATOM 702 O O . LYS A 1 85 ? 9.861 6.346 4.159 1.00 94.31 85 LYS A O 1
ATOM 707 N N . ILE A 1 86 ? 8.004 5.913 2.968 1.00 93.38 86 ILE A N 1
ATOM 708 C CA . ILE A 1 86 ? 7.300 7.129 3.404 1.00 93.38 86 ILE A CA 1
ATOM 709 C C . ILE A 1 86 ? 6.567 6.958 4.738 1.00 93.38 86 ILE A C 1
ATOM 711 O O . ILE A 1 86 ? 6.353 7.949 5.431 1.00 93.38 86 ILE A O 1
ATOM 715 N N . SER A 1 87 ? 6.139 5.738 5.087 1.00 90.94 87 SER A N 1
ATOM 716 C CA . SER A 1 87 ? 5.306 5.513 6.278 1.00 90.94 87 SER A CA 1
ATOM 717 C C . SER A 1 87 ? 5.340 4.090 6.852 1.00 90.94 87 SER A C 1
ATOM 719 O O . SER A 1 87 ? 4.512 3.756 7.699 1.00 90.94 87 SER A O 1
ATOM 721 N N . GLY A 1 88 ? 6.275 3.232 6.427 1.00 91.06 88 GLY A N 1
ATOM 722 C CA . GLY A 1 88 ? 6.302 1.817 6.825 1.00 91.06 88 GLY A CA 1
ATOM 723 C C . GLY A 1 88 ? 6.305 1.612 8.341 1.00 91.06 88 GLY A C 1
ATOM 724 O O . GLY A 1 88 ? 5.411 0.964 8.878 1.00 91.06 88 GLY A O 1
ATOM 725 N N . HIS A 1 89 ? 7.258 2.234 9.041 1.00 90.00 89 HIS A N 1
ATOM 726 C CA . HIS A 1 89 ? 7.379 2.122 10.498 1.00 90.00 89 HIS A CA 1
ATOM 727 C C . HIS A 1 89 ? 6.112 2.593 11.227 1.00 90.00 89 HIS A C 1
ATOM 729 O O . HIS A 1 89 ? 5.543 1.862 12.035 1.00 90.00 89 HIS A O 1
ATOM 735 N N . ARG A 1 90 ? 5.610 3.773 10.856 1.00 88.75 90 ARG A N 1
ATOM 736 C CA . ARG A 1 90 ? 4.401 4.363 11.431 1.00 88.75 90 ARG A CA 1
ATOM 737 C C . ARG A 1 90 ? 3.173 3.469 11.242 1.00 88.75 90 ARG A C 1
ATOM 739 O O . ARG A 1 90 ? 2.396 3.309 12.176 1.00 88.75 90 ARG A O 1
ATOM 746 N N . LEU A 1 91 ? 2.988 2.885 10.058 1.00 90.75 91 LEU A N 1
ATOM 747 C CA . LEU A 1 91 ? 1.868 1.976 9.794 1.00 90.75 91 LEU A CA 1
ATOM 748 C C . LEU A 1 91 ? 1.946 0.708 10.646 1.00 90.75 91 LEU A C 1
ATOM 750 O O . LEU A 1 91 ? 0.924 0.267 11.170 1.00 90.75 91 LEU A O 1
ATOM 754 N N . ILE A 1 92 ? 3.146 0.153 10.825 1.00 91.81 92 ILE A N 1
ATOM 755 C CA . ILE A 1 92 ? 3.367 -1.008 11.695 1.00 91.81 92 ILE A CA 1
ATOM 756 C C . ILE A 1 92 ? 3.029 -0.662 13.151 1.00 91.81 92 ILE A C 1
ATOM 758 O O . ILE A 1 92 ? 2.362 -1.445 13.826 1.00 91.81 92 ILE A O 1
ATOM 762 N N . GLU A 1 93 ? 3.456 0.501 13.645 1.00 88.44 93 GLU A N 1
ATOM 763 C CA . GLU A 1 93 ? 3.151 0.944 15.010 1.00 88.44 93 GLU A CA 1
ATOM 764 C C . GLU A 1 93 ? 1.658 1.195 15.220 1.00 88.44 93 GLU A C 1
ATOM 766 O O . GLU A 1 93 ? 1.084 0.709 16.192 1.00 88.44 93 GLU A O 1
ATOM 771 N N . GLN A 1 94 ? 1.004 1.889 14.287 1.00 85.81 94 GLN A N 1
ATOM 772 C CA . GLN A 1 94 ? -0.443 2.118 14.315 1.00 85.81 94 GLN A CA 1
ATOM 773 C C . GLN A 1 94 ? -1.224 0.798 14.328 1.00 85.81 94 GLN A C 1
ATOM 775 O O . GLN A 1 94 ? -2.159 0.620 15.116 1.00 85.81 94 GLN A O 1
ATOM 780 N N . TYR A 1 95 ? -0.796 -0.161 13.505 1.00 88.19 95 TYR A N 1
ATOM 781 C CA . TYR A 1 95 ? -1.361 -1.502 13.495 1.00 88.19 95 TYR A CA 1
ATOM 782 C C . TYR A 1 95 ? -1.194 -2.201 14.850 1.00 88.19 95 TYR A C 1
ATOM 784 O O . TYR A 1 95 ? -2.171 -2.711 15.397 1.00 88.19 95 TYR A O 1
ATOM 792 N N . LYS A 1 96 ? 0.016 -2.184 15.427 1.00 86.56 96 LYS A N 1
ATOM 793 C CA . LYS A 1 96 ? 0.302 -2.790 16.740 1.00 86.56 96 LYS A CA 1
ATOM 794 C C . LYS A 1 96 ? -0.492 -2.129 17.871 1.00 86.56 96 LYS A C 1
ATOM 796 O O . LYS A 1 96 ? -0.962 -2.831 18.759 1.00 86.56 96 LYS A O 1
ATOM 801 N N . LYS A 1 97 ? -0.640 -0.802 17.841 1.00 82.12 97 LYS A N 1
ATOM 802 C CA . LYS A 1 97 ? -1.260 -0.020 18.917 1.00 82.12 97 LYS A CA 1
ATOM 803 C C . LYS A 1 97 ? -2.780 -0.159 18.963 1.00 82.12 97 LYS A C 1
ATOM 805 O O . LYS A 1 97 ? -3.335 -0.273 20.048 1.00 82.12 97 LYS A O 1
ATOM 810 N N . TYR A 1 98 ? -3.455 -0.110 17.814 1.00 77.25 98 TYR A N 1
ATOM 811 C CA . TYR A 1 98 ? -4.924 -0.133 17.776 1.00 77.25 98 TYR A CA 1
ATOM 812 C C . TYR A 1 98 ? -5.514 -0.932 16.613 1.00 77.25 98 TYR A C 1
ATOM 814 O O . TYR A 1 98 ? -6.608 -1.473 16.753 1.00 77.25 98 TYR A O 1
ATOM 822 N N . GLY A 1 99 ? -4.824 -1.023 15.470 1.00 77.12 99 GLY A N 1
ATOM 823 C CA . GLY A 1 99 ? -5.365 -1.692 14.282 1.00 77.12 99 GLY A CA 1
ATOM 824 C C . GLY A 1 99 ? -5.687 -3.165 14.534 1.00 77.12 99 GLY A C 1
ATOM 825 O O . GLY A 1 99 ? -6.774 -3.623 14.194 1.00 77.12 99 GLY A O 1
ATOM 826 N N . LYS A 1 100 ? -4.780 -3.874 15.211 1.00 82.44 100 LYS A N 1
ATOM 827 C CA . LYS A 1 100 ? -4.920 -5.299 15.521 1.00 82.44 100 LYS A CA 1
ATOM 828 C C . LYS A 1 100 ? -6.177 -5.604 16.343 1.00 82.44 100 LYS A C 1
ATOM 830 O O . LYS A 1 100 ? -6.937 -6.485 15.964 1.00 82.44 100 LYS A O 1
ATOM 835 N N . VAL A 1 101 ? -6.428 -4.835 17.405 1.00 81.12 101 VAL A N 1
ATOM 836 C CA . VAL A 1 101 ? -7.585 -5.042 18.295 1.00 81.12 101 VAL A CA 1
ATOM 837 C C . VAL A 1 101 ? -8.900 -4.886 17.532 1.00 81.12 101 VAL A C 1
ATOM 839 O O . VAL A 1 101 ? -9.780 -5.730 17.640 1.00 81.12 101 VAL A O 1
ATOM 842 N N . ILE A 1 102 ? -9.020 -3.852 16.695 1.00 77.38 102 ILE A N 1
ATOM 843 C CA . ILE A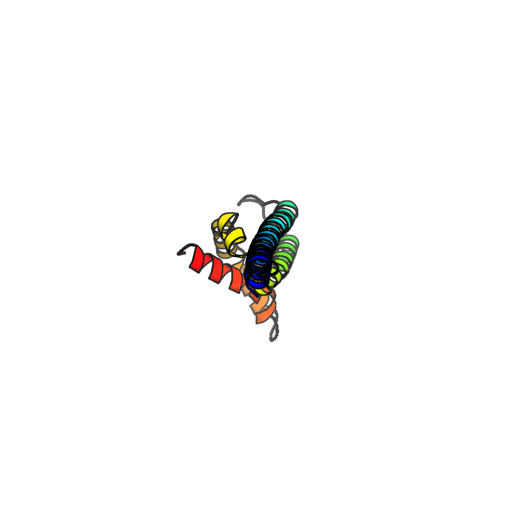 1 102 ? -10.250 -3.594 15.926 1.00 77.38 102 ILE A CA 1
ATOM 844 C C . ILE A 1 102 ? -10.509 -4.709 14.905 1.00 77.38 102 ILE A C 1
ATOM 846 O O . ILE A 1 102 ? -11.655 -5.105 14.683 1.00 77.38 102 ILE A O 1
ATOM 850 N N . ILE A 1 103 ? -9.446 -5.223 14.283 1.00 80.06 103 ILE A N 1
ATOM 851 C CA . ILE A 1 103 ? -9.539 -6.335 13.336 1.00 80.06 103 ILE A CA 1
ATOM 852 C C . ILE A 1 103 ? -9.978 -7.607 14.071 1.00 80.06 103 ILE A C 1
ATOM 854 O O . ILE A 1 103 ? -10.918 -8.266 13.631 1.00 80.06 103 ILE A O 1
ATOM 858 N N . GLU A 1 104 ? -9.381 -7.919 15.219 1.00 82.56 104 GLU A N 1
ATOM 859 C CA . GLU A 1 104 ? -9.757 -9.075 16.044 1.00 82.56 104 GLU A CA 1
ATOM 860 C C . GLU A 1 104 ? -11.206 -8.982 16.554 1.00 82.56 104 GLU A C 1
ATOM 862 O O . GLU A 1 104 ? -11.971 -9.935 16.411 1.00 82.56 104 GLU A O 1
ATOM 867 N N . GLU A 1 105 ? -11.639 -7.819 17.047 1.00 77.62 105 GLU A N 1
ATOM 868 C CA . GLU A 1 105 ? -13.033 -7.577 17.445 1.00 77.62 105 GLU A CA 1
ATOM 869 C C . GLU A 1 105 ? -14.014 -7.761 16.280 1.00 77.62 105 GLU A C 1
ATOM 871 O O . GLU A 1 105 ? -15.128 -8.259 16.461 1.00 77.62 105 GLU A O 1
ATOM 876 N N . SER A 1 106 ? -13.616 -7.359 15.069 1.00 72.56 106 SER A N 1
ATOM 877 C CA . SER A 1 106 ? -14.440 -7.547 13.875 1.00 72.56 106 SER A CA 1
ATOM 878 C C . SER A 1 106 ? -14.555 -9.018 13.472 1.00 72.56 106 SER A C 1
ATOM 880 O O . SER A 1 106 ? -15.631 -9.431 13.038 1.00 72.56 106 SER A O 1
ATOM 882 N N . LYS A 1 107 ? -13.495 -9.809 13.696 1.00 75.12 107 LYS A N 1
ATOM 883 C CA . LYS A 1 107 ? -13.480 -11.264 13.496 1.00 75.12 107 LYS A CA 1
ATOM 884 C C . LYS A 1 107 ? -14.405 -11.987 14.475 1.00 75.12 107 LYS A C 1
ATOM 886 O O . LYS A 1 107 ? -15.131 -12.885 14.070 1.00 75.12 107 LYS A O 1
ATOM 891 N N . MET A 1 108 ? -14.463 -11.544 15.731 1.00 71.81 108 MET A N 1
ATOM 892 C CA . MET A 1 108 ? -15.319 -12.155 16.760 1.00 71.81 108 MET A CA 1
ATOM 893 C C . MET A 1 108 ? -16.822 -11.872 16.586 1.00 71.81 108 MET A C 1
ATOM 895 O O . MET A 1 108 ? -17.649 -12.647 17.055 1.00 71.81 108 MET A O 1
ATOM 899 N N . LYS A 1 109 ? -17.202 -10.760 15.940 1.00 66.94 109 LYS A N 1
ATOM 900 C CA . LYS A 1 109 ? -18.613 -10.335 15.801 1.00 66.94 109 LYS A CA 1
ATOM 901 C C . LYS A 1 109 ? -19.355 -10.955 14.609 1.00 66.94 109 LYS A C 1
ATOM 903 O O . LYS A 1 109 ? -20.556 -10.728 14.476 1.00 66.94 109 LYS A O 1
ATOM 908 N N . LYS A 1 110 ? -18.676 -11.680 13.718 1.00 56.53 110 LYS A N 1
ATOM 909 C CA . LYS A 1 110 ? -19.260 -12.207 12.475 1.00 56.53 110 LYS A CA 1
ATOM 910 C C . LYS A 1 110 ? -18.842 -13.664 12.272 1.00 56.53 110 LYS A C 1
ATOM 912 O O . LYS A 1 110 ? -17.705 -13.945 11.920 1.00 56.53 110 LYS A O 1
ATOM 917 N N . ASP A 1 111 ? -19.807 -14.560 12.433 1.00 52.09 111 ASP A N 1
ATOM 918 C CA . ASP A 1 111 ? -19.638 -16.011 12.572 1.00 52.09 111 ASP A CA 1
ATOM 919 C C . ASP A 1 111 ? -19.245 -16.770 11.284 1.00 52.09 111 ASP A C 1
ATOM 921 O O . ASP A 1 111 ? -19.393 -17.985 11.237 1.00 52.09 111 ASP A O 1
ATOM 925 N N . THR A 1 112 ? -18.817 -16.120 10.185 1.00 48.66 112 THR A N 1
ATOM 926 C CA . THR A 1 112 ? -18.428 -16.885 8.965 1.00 48.66 112 THR A CA 1
ATOM 927 C C . THR A 1 112 ? -17.686 -16.140 7.840 1.00 48.66 112 THR A C 1
ATOM 929 O O . THR A 1 112 ? -17.043 -16.796 7.032 1.00 48.66 112 THR A O 1
ATOM 932 N N . GLU A 1 113 ? -17.700 -14.801 7.764 1.00 50.88 113 GLU A N 1
ATOM 933 C CA . GLU A 1 113 ? -17.071 -14.047 6.642 1.00 50.88 113 GLU A CA 1
ATOM 934 C C . GLU A 1 113 ? -16.070 -12.959 7.080 1.00 50.88 113 GLU A C 1
ATOM 936 O O . GLU A 1 113 ? -15.523 -12.215 6.268 1.00 50.88 113 GLU A O 1
ATOM 941 N N . ALA A 1 114 ? -15.817 -12.827 8.381 1.00 48.88 114 ALA A N 1
ATOM 942 C CA . ALA A 1 114 ? -15.022 -11.730 8.931 1.00 48.88 114 ALA A CA 1
ATOM 943 C C . ALA A 1 114 ? -13.513 -11.854 8.698 1.00 48.88 114 ALA A C 1
ATOM 945 O O . ALA A 1 114 ? -12.791 -10.860 8.788 1.00 48.88 114 ALA A O 1
ATOM 946 N N . ASP A 1 115 ? -13.040 -13.060 8.385 1.00 52.62 115 ASP A N 1
ATOM 947 C CA . ASP A 1 115 ? -11.616 -13.332 8.193 1.00 52.62 115 ASP A CA 1
ATOM 948 C C . ASP A 1 115 ? -11.036 -12.602 6.965 1.00 52.62 115 ASP A C 1
ATOM 950 O O . ASP A 1 115 ? -9.820 -12.495 6.819 1.00 52.62 115 ASP A O 1
ATOM 954 N N . SER A 1 116 ? -11.894 -12.030 6.107 1.00 65.75 116 SER A N 1
ATOM 955 C CA . SER A 1 116 ? -11.486 -11.349 4.877 1.00 65.75 116 SER A CA 1
ATOM 956 C C . SER A 1 116 ? -11.543 -9.819 4.916 1.00 65.75 116 SER A C 1
ATOM 958 O O . SER A 1 116 ? -11.111 -9.201 3.949 1.00 65.75 116 SER A O 1
ATOM 960 N N . LEU A 1 117 ? -12.111 -9.177 5.948 1.00 76.94 117 LEU A N 1
ATOM 961 C CA . LEU A 1 117 ? -12.514 -7.763 5.815 1.00 76.94 117 LEU A CA 1
ATOM 962 C C . LEU A 1 117 ? -11.335 -6.773 5.814 1.00 76.94 117 LEU A C 1
ATOM 964 O O . LEU A 1 117 ? -11.481 -5.660 5.319 1.00 76.94 117 LEU A O 1
ATOM 968 N N . TYR A 1 118 ? -10.191 -7.186 6.364 1.00 87.12 118 TYR A N 1
ATOM 969 C CA . TYR A 1 118 ? -8.956 -6.395 6.428 1.00 87.12 118 TYR A CA 1
ATOM 970 C C . TYR A 1 118 ? -7.719 -7.215 6.018 1.00 87.12 118 TYR A C 1
ATOM 972 O O . TYR A 1 118 ? -6.607 -6.982 6.504 1.00 87.12 118 TYR A O 1
ATOM 980 N N . CYS A 1 119 ? -7.910 -8.244 5.187 1.00 89.75 119 CYS A N 1
ATOM 981 C CA . CYS A 1 119 ? -6.861 -9.220 4.905 1.00 89.75 119 CYS A CA 1
ATOM 982 C C . CYS A 1 119 ? -5.706 -8.616 4.096 1.00 89.75 119 CYS A C 1
ATOM 984 O O . CYS A 1 119 ? -4.545 -8.971 4.333 1.00 89.75 119 CYS A O 1
ATOM 986 N N . GLN A 1 120 ? -5.985 -7.674 3.189 1.00 93.88 120 GLN A N 1
ATOM 987 C CA . GLN A 1 120 ? -4.940 -7.028 2.400 1.00 93.88 120 GLN A CA 1
ATOM 988 C C . GLN A 1 120 ? -4.155 -6.035 3.240 1.00 93.88 120 GLN A C 1
ATOM 990 O O . GLN A 1 120 ? -2.935 -5.924 3.084 1.00 93.88 120 GLN A O 1
ATOM 995 N N . TYR A 1 121 ? -4.817 -5.362 4.177 1.00 93.31 121 TYR A N 1
ATOM 996 C CA . TYR A 1 121 ? -4.153 -4.528 5.160 1.00 93.31 121 TYR A CA 1
ATOM 997 C C . TYR A 1 121 ? -3.220 -5.360 6.050 1.00 93.31 121 TYR A C 1
ATOM 999 O O . TYR A 1 121 ? -2.031 -5.046 6.128 1.00 93.31 121 TYR A O 1
ATOM 1007 N N . GLU A 1 122 ? -3.688 -6.473 6.630 1.00 92.62 122 GLU A N 1
ATOM 1008 C CA . GLU A 1 122 ? -2.838 -7.379 7.426 1.00 92.62 122 GLU A CA 1
ATOM 1009 C C . GLU A 1 122 ? -1.654 -7.932 6.612 1.00 92.62 122 GLU A C 1
ATOM 1011 O O . GLU A 1 122 ? -0.522 -7.981 7.102 1.00 92.62 122 GLU A O 1
ATOM 1016 N N . THR A 1 123 ? -1.894 -8.324 5.358 1.00 94.94 123 THR A N 1
ATOM 1017 C CA . THR A 1 123 ? -0.854 -8.836 4.452 1.00 94.94 123 THR A CA 1
ATOM 1018 C C . THR A 1 123 ? 0.192 -7.769 4.152 1.00 94.94 123 THR A C 1
ATOM 1020 O O . THR A 1 123 ? 1.389 -8.014 4.301 1.00 94.94 123 THR A O 1
ATOM 1023 N N . THR A 1 124 ? -0.248 -6.549 3.840 1.00 96.12 124 THR A N 1
ATOM 1024 C CA . THR A 1 124 ? 0.653 -5.419 3.592 1.00 96.12 124 THR A CA 1
ATOM 1025 C C . THR A 1 124 ? 1.481 -5.088 4.833 1.00 96.12 124 THR A C 1
ATOM 1027 O O . THR A 1 124 ? 2.681 -4.855 4.718 1.00 96.12 124 THR A O 1
ATOM 1030 N N . ILE A 1 125 ? 0.897 -5.116 6.036 1.00 95.19 125 ILE A N 1
ATOM 1031 C CA . ILE A 1 125 ? 1.648 -4.893 7.282 1.00 95.19 125 ILE A CA 1
ATOM 1032 C C . ILE A 1 125 ? 2.732 -5.962 7.482 1.00 95.19 125 ILE A C 1
ATOM 1034 O O . ILE A 1 125 ? 3.860 -5.617 7.836 1.00 95.19 125 ILE A O 1
ATOM 1038 N N . LYS A 1 126 ? 2.433 -7.240 7.212 1.00 94.44 126 LYS A N 1
ATOM 1039 C CA . LYS A 1 126 ? 3.428 -8.327 7.274 1.00 94.44 126 LYS A CA 1
ATOM 1040 C C . LYS A 1 126 ? 4.557 -8.133 6.262 1.00 94.44 126 LYS A C 1
ATOM 1042 O O . LYS A 1 126 ? 5.713 -8.426 6.559 1.00 94.44 126 LYS A O 1
ATOM 1047 N N . GLU A 1 127 ? 4.250 -7.650 5.064 1.00 95.94 127 GLU A N 1
ATOM 1048 C CA . GLU A 1 127 ? 5.277 -7.331 4.070 1.00 95.94 127 GLU A CA 1
ATOM 1049 C C . GLU A 1 127 ? 6.135 -6.135 4.497 1.00 95.94 127 GLU A C 1
ATOM 1051 O O . GLU A 1 127 ? 7.359 -6.201 4.411 1.00 95.94 127 GLU A O 1
ATOM 1056 N N . LEU A 1 128 ? 5.526 -5.080 5.044 1.00 95.69 128 LEU A N 1
ATOM 1057 C CA . LEU A 1 128 ? 6.250 -3.927 5.586 1.00 95.69 128 LEU A CA 1
ATOM 1058 C C . LEU A 1 128 ? 7.185 -4.318 6.739 1.00 95.69 128 LEU A C 1
ATOM 1060 O O . LEU A 1 128 ? 8.303 -3.806 6.815 1.00 95.69 128 LEU A O 1
ATOM 1064 N N . GLN A 1 129 ? 6.756 -5.237 7.606 1.00 93.44 129 GLN A N 1
ATOM 1065 C CA . GLN A 1 129 ? 7.578 -5.834 8.665 1.00 93.44 129 GLN A CA 1
ATOM 1066 C C . GLN A 1 129 ? 8.817 -6.526 8.087 1.00 93.44 129 GLN A C 1
ATOM 1068 O O . GLN A 1 129 ? 9.941 -6.188 8.458 1.00 93.44 129 GLN A O 1
ATOM 1073 N N . LYS A 1 130 ? 8.633 -7.388 7.076 1.00 94.69 130 LYS A N 1
ATOM 1074 C CA . LYS A 1 130 ? 9.741 -8.056 6.371 1.00 94.69 130 LYS A CA 1
ATOM 1075 C C . LYS A 1 130 ? 10.712 -7.065 5.726 1.00 94.69 130 LYS A C 1
ATOM 1077 O O . LYS A 1 130 ? 11.919 -7.249 5.842 1.00 94.69 130 LYS A O 1
ATOM 1082 N N . ILE A 1 131 ? 10.202 -6.023 5.065 1.00 92.38 131 ILE A N 1
ATOM 1083 C CA . ILE A 1 131 ? 11.033 -4.988 4.424 1.00 92.38 131 ILE A CA 1
ATOM 1084 C C . ILE A 1 131 ? 11.825 -4.191 5.472 1.00 92.38 131 ILE A C 1
ATOM 1086 O O . ILE A 1 131 ? 12.976 -3.833 5.232 1.00 92.38 131 ILE A O 1
ATOM 1090 N N . SER A 1 132 ? 11.217 -3.920 6.629 1.00 83.50 132 SER A N 1
ATOM 1091 C CA . SER A 1 132 ? 11.810 -3.102 7.695 1.00 83.50 132 SER A CA 1
ATOM 1092 C C . SER A 1 132 ? 12.705 -3.893 8.658 1.00 83.50 132 SER A C 1
ATOM 1094 O O . SER A 1 132 ? 13.389 -3.279 9.472 1.00 83.50 132 SER A O 1
ATOM 1096 N N . GLY A 1 133 ? 12.699 -5.229 8.589 1.00 82.56 133 GLY A N 1
ATOM 1097 C CA . GLY A 1 133 ? 13.389 -6.101 9.546 1.00 82.56 133 GLY A CA 1
ATOM 1098 C C . GLY A 1 133 ? 12.759 -6.104 10.947 1.00 82.56 133 GLY A C 1
ATOM 1099 O O . GLY A 1 133 ? 13.482 -6.275 11.927 1.00 82.56 133 GLY A O 1
ATOM 1100 N N . LEU A 1 134 ? 11.442 -5.867 11.040 1.00 61.28 134 LEU A N 1
ATOM 1101 C CA . LEU A 1 134 ? 10.659 -5.714 12.281 1.00 61.28 134 LEU A CA 1
ATOM 1102 C C . LEU A 1 134 ? 9.587 -6.791 12.466 1.00 61.28 134 LEU A C 1
ATOM 1104 O O . LEU A 1 134 ? 9.215 -7.438 11.465 1.00 61.28 134 LEU A O 1
#

Secondary structure (DSSP, 8-state):
--SHHHHHHHHHHHHHHHHHHHHHHHHHHHHHHHHHHHHHHHHHT----TTS---HHHHHHHHHHHHHHHHHHHTTSS-HHHHHHHHHHHHHHHIIIIIHHHHHHHHHT-TTTGGGTTHHHHHHHHHHHHHHT-

Sequence (134 aa):
MKIMSKEVFWVAIGVIISVIIYYRMTRRTLILETIKEYSNIRNKYSNPSDNDIIPEDKRKAYLQEMERFCTGIQLGLYDINTLSKISGHRLIEQYKKYGKVIIEESKMKKDTEADSLYCQYETTIKELQKISGL

Foldseek 3Di:
DPPVVVVVVVVVVVVVVVVVVVVVVVVVQQLVCQVVLVVVLCVVLPDDPPPDPPPPVSVVVSLQSLLVSLVCCVVVSHPLVSCLVPCLVVLLVVCVPPVVVNLVVQVVVDDPPSVPRNVSVVVSNVVSCVVVVD

Organism: NCBI:txid2697030

pLDDT: mean 84.0, std 14.48, range [43.44, 96.69]

InterPro domains:
  IPR031876 Protein of unknown function DUF4760 [PF15956] (33-125)

Radius of gyration: 21.41 Å; chains: 1; bounding box: 46×31×73 Å

=== Feature glossary ===
The record interleaves many kinds of information about one protein. Here is each kind framed as the question it answers.

Q: Are the domains correctly placed relative to each other?
A: Predicted aligned error is AlphaFold's pairwise confidence. Unlike pLDDT (per-residue), PAE is per-residue-pair and captures whether two parts of the structure are correctly placed relative to each other. Units are ångströms of expected positional error.

Q: Which residues are in helices, strands, or loops?
A: Eight-state secondary structure (DSSP): H is the canonical α-helix, G the tighter 3₁₀-helix, I the wider π-helix; E/B are β-structure, T and S are turns and bends, and '-' is everything else. DSSP derives these from the pattern of main-chain N–H···O=C hydrogen bonds, not from the sequence.

Q: What if only a Cα trace is available?
A: P-SEA three-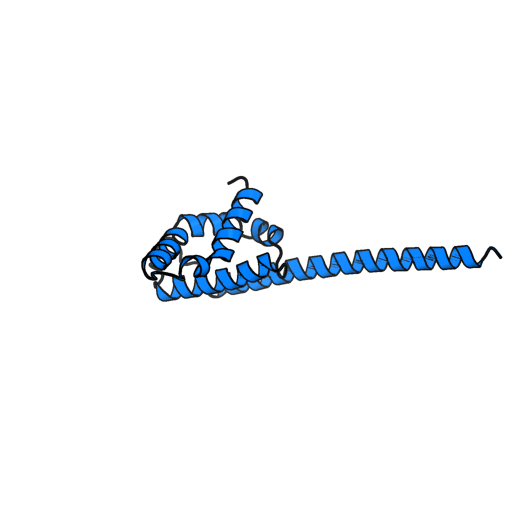state annotation labels each residue as helix, strand, or coil based purely on the geometry of the Cα trace. It serves as a fallback when the full backbone (and thus DSSP) is unavailable.

Q: What are the backbone torsion angles?
A: φ (phi) and ψ (psi) are the two rotatable backbone dihedrals per residue: φ is the C(i-1)–N–Cα–C torsion, ψ is the N–Cα–C–N(i+1) torsion, both in degrees on (−180°, 180°]. α-helical residues cluster near (−60°, −45°); β-strand residues near (−120°, +130°). A Ramachandran plot is simply a scatter of (φ, ψ) for every residue.

Q: What known structures does this most resemble?
A: Structural nearest neighbors (via Foldseek easy-search vs the PDB). Reported per hit: target PDB id, E-value, and alignment TM-score. A TM-score above ~0.5 is the conventional threshold for 'same fold'.

Q: What family and function is it annotated with?
A: Database cross-references. InterPro integrates a dozen domain/family signature databases into unified entries with residue-range hits. GO terms attach function/process/location labels with evidence codes. CATH codes position the fold in a four-level structural taxonomy. Organism is the NCBI-taxonomy species name.

Q: Which residues are buried vs exposed?
A: Solvent accessibility: the surface area of each residue that a 1.4 Å water probe can touch, in Å². When only backbone atoms are present the absolute values are lower than full-atom SASA (side chains contribute most of the area) and are flagged as backbone-only.

Q: What do the diagnostic plots show?
A: Three diagnostic plots accompany the record. The Cα contact map visualizes the tertiary structure as a 2D adjacency matrix (8 Å cutoff, sequence-local contacts suppressed). The Ramachandran plot shows the distribution of backbone (φ, ψ) torsions, with points in the α and β basins reflecting secondary structure content. The PAE plot shows AlphaFold's inter-residue confidence as a color matrix.

Q: What is the amino-acid chain?
A: The amino-acid sequence is the protein's primary structure: the linear order of residues from the N-terminus to the C-terminus, written in one-letter code. Everything else here — the 3D coordinates, the secondary structure, the domain annotations — is ultimately a consequence of this string.

Q: What do the rendered images show?
A: The six renders are orthographic views along the three Cartesian axes in both directions. Representation (cartoon, sticks, or surface) and color scheme (sequence-rainbow or by-chain) vary across proteins so the training set covers all the common visualization conventions.

Q: Where is each backbone atom in 3D?
A: The mmCIF table is the protein's shape written out atom by atom. For each backbone N, Cα, C, and carbonyl O, it records an (x, y, z) coordinate triple in Å plus the residue type, chain letter, and residue number.

Q: How mobile is each atom in the crystal?
A: For experimental (PDB) structures, the B-factor (temperature factor) quantifies the positional spread of each atom in the crystal — a combination of thermal vibration and static disorder — in units of Å². High B-factors mark flexible loops or poorly resolved regions; low B-factors mark the rigid, well-ordered core.

Q: How big and how compact is the whole molecule?
A: Three whole-structure scalars: the radius of gyration (RMS distance of Cα from centroid, in Å), the count of Cα–Cα contacts (pairs closer than 8 Å and separated by more than four residues in sequence — i.e. tertiary, not local, contacts), and the bounding-box dimensions. Together they distinguish compact globular folds from extended fibres or disordered chains.

Q: What does the local fold look like, residue by residue?
A: A 3Di character summarizes, for each residue, the relative orientation of the Cα frame of its nearest spatial neighbor. Because it encodes fold topology rather than chemistry, 3Di alignments detect remote structural similarity that sequence alignment misses.

Q: How confident is the AlphaFold model at each residue?
A: For AlphaFold models, the B-factor field carries pLDDT — the model's own estimate of local accuracy on a 0–100 scale. Regions with pLDDT<50 should be treated as essentially unmodeled; they often correspond to intrinsically disordered segments.